Protein AF-A0A0C3NY28-F1 (afdb_monomer_lite)

Structure (mmCIF, N/CA/C/O backbone):
data_AF-A0A0C3NY28-F1
#
_entry.id   AF-A0A0C3NY28-F1
#
loop_
_atom_site.group_PDB
_atom_site.id
_atom_site.type_symbol
_atom_site.label_atom_id
_atom_site.label_alt_id
_atom_site.label_comp_id
_atom_site.label_asym_id
_atom_site.label_entity_id
_atom_site.label_seq_id
_atom_site.pdbx_PDB_ins_code
_atom_site.Cartn_x
_atom_site.Cartn_y
_atom_site.Cartn_z
_atom_site.occupancy
_atom_site.B_iso_or_equiv
_atom_site.auth_seq_id
_atom_site.auth_comp_id
_atom_site.auth_asym_id
_atom_site.auth_atom_id
_atom_site.pdbx_PDB_model_num
ATOM 1 N N . MET A 1 1 ? -30.922 -17.063 -16.043 1.00 34.22 1 MET A N 1
ATOM 2 C CA . MET A 1 1 ? -30.748 -16.293 -14.790 1.00 34.22 1 MET A CA 1
ATOM 3 C C . MET A 1 1 ? -29.318 -15.764 -14.719 1.00 34.22 1 MET A C 1
ATOM 5 O O . MET A 1 1 ? -28.417 -16.511 -14.372 1.00 34.22 1 MET A O 1
ATOM 9 N N . ARG A 1 2 ? -29.089 -14.503 -15.105 1.00 29.27 2 ARG A N 1
ATOM 10 C CA . ARG A 1 2 ? -27.808 -13.797 -14.924 1.00 29.27 2 ARG A CA 1
ATOM 11 C C . ARG A 1 2 ? -27.990 -12.831 -13.755 1.00 29.27 2 ARG A C 1
ATOM 13 O O . ARG A 1 2 ? -28.778 -11.896 -13.870 1.00 29.27 2 ARG A O 1
ATOM 20 N N . LYS A 1 3 ? -27.322 -13.082 -12.627 1.00 33.22 3 LYS A N 1
ATOM 21 C CA . LYS A 1 3 ? -27.239 -12.107 -11.532 1.00 33.22 3 LYS A CA 1
ATOM 22 C C . LYS A 1 3 ? -26.315 -10.969 -11.978 1.00 33.22 3 LYS A C 1
ATOM 24 O O . LYS A 1 3 ? -25.188 -11.224 -12.390 1.00 33.22 3 LYS A O 1
ATOM 29 N N . ARG A 1 4 ? -26.824 -9.736 -11.926 1.00 33.78 4 ARG A N 1
ATOM 30 C CA . ARG A 1 4 ? -26.035 -8.502 -12.039 1.00 33.78 4 ARG A CA 1
ATOM 31 C C . ARG A 1 4 ? -25.165 -8.358 -10.779 1.00 33.78 4 ARG A C 1
ATOM 33 O O . ARG A 1 4 ? -25.694 -8.633 -9.701 1.00 33.78 4 ARG A O 1
ATOM 40 N N . PRO A 1 5 ? -23.891 -7.940 -10.866 1.00 34.66 5 PRO A N 1
ATOM 41 C CA . PRO A 1 5 ? -23.154 -7.508 -9.688 1.00 34.66 5 PRO A CA 1
ATOM 42 C C . PRO A 1 5 ? -23.687 -6.149 -9.231 1.00 34.66 5 PRO A C 1
ATOM 44 O O . PRO A 1 5 ? -23.956 -5.275 -10.055 1.00 34.66 5 PRO A O 1
ATOM 47 N N . ALA A 1 6 ? -23.878 -6.039 -7.920 1.00 32.44 6 ALA A N 1
ATOM 48 C CA . ALA A 1 6 ? -24.327 -4.843 -7.233 1.00 32.44 6 ALA A CA 1
ATOM 49 C C . ALA A 1 6 ? -23.273 -3.730 -7.297 1.00 32.44 6 ALA A C 1
ATOM 51 O O . ALA A 1 6 ? -22.074 -3.976 -7.429 1.00 32.44 6 ALA A O 1
ATOM 52 N N . GLU A 1 7 ? -23.798 -2.517 -7.236 1.00 32.44 7 GLU A N 1
ATOM 53 C CA . GLU A 1 7 ? -23.152 -1.236 -7.455 1.00 32.44 7 GLU A CA 1
ATOM 54 C C . GLU A 1 7 ? -22.025 -0.942 -6.455 1.00 32.44 7 GLU A C 1
ATOM 56 O O . GLU A 1 7 ? -22.010 -1.401 -5.312 1.00 32.44 7 GLU A O 1
ATOM 61 N N . PHE A 1 8 ? -21.051 -0.180 -6.947 1.00 33.66 8 PHE A N 1
ATOM 62 C CA . PHE A 1 8 ? -19.890 0.324 -6.228 1.00 33.66 8 PHE A CA 1
ATOM 63 C C . PHE A 1 8 ? -20.360 1.216 -5.066 1.00 33.66 8 PHE A C 1
ATOM 65 O O 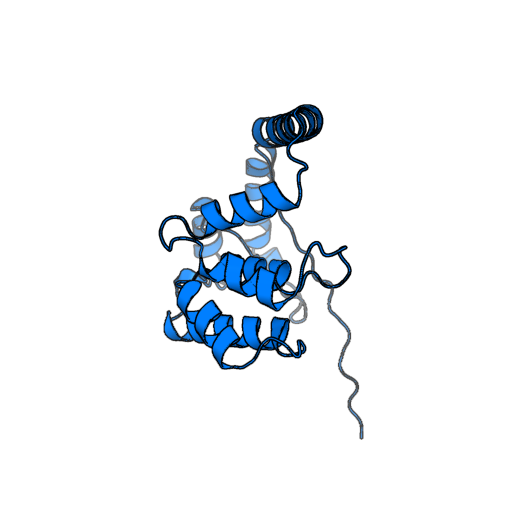. PHE A 1 8 ? -20.919 2.282 -5.293 1.00 33.66 8 PHE A O 1
ATOM 72 N N . SER A 1 9 ? -20.150 0.762 -3.829 1.00 31.72 9 SER A N 1
ATOM 73 C CA . SER A 1 9 ? -20.392 1.556 -2.621 1.00 31.72 9 SER A CA 1
ATOM 74 C C . SER A 1 9 ? -19.333 2.649 -2.496 1.00 31.72 9 SER A C 1
ATOM 76 O O . SER A 1 9 ? -18.138 2.367 -2.637 1.00 31.72 9 SER A O 1
ATOM 78 N N . ASP A 1 10 ? -19.778 3.869 -2.202 1.00 32.56 10 ASP A N 1
ATOM 79 C CA . ASP A 1 10 ? -18.943 5.053 -2.010 1.00 32.56 10 ASP A CA 1
ATOM 80 C C . ASP A 1 10 ? -17.811 4.788 -1.007 1.00 32.56 10 ASP A C 1
ATOM 82 O O . ASP A 1 10 ? -18.035 4.449 0.157 1.00 32.56 10 ASP A O 1
ATOM 86 N N . ARG A 1 11 ? -16.568 4.912 -1.483 1.00 36.97 11 ARG A N 1
ATOM 87 C CA . ARG A 1 11 ? -15.347 4.768 -0.685 1.00 36.97 11 ARG A CA 1
ATOM 88 C C . ARG A 1 11 ? -14.860 6.156 -0.297 1.00 36.97 11 ARG A C 1
ATOM 90 O O . ARG A 1 11 ? -14.274 6.854 -1.119 1.00 36.97 11 ARG A O 1
ATOM 97 N N . PHE A 1 12 ? -15.070 6.547 0.953 1.00 35.53 12 PHE A N 1
ATOM 98 C CA . PHE A 1 12 ? -14.485 7.773 1.488 1.00 35.53 12 PHE A CA 1
ATOM 99 C C . PHE A 1 12 ? -13.108 7.459 2.079 1.00 35.53 12 PHE A C 1
ATOM 101 O O . PHE A 1 12 ? -12.999 6.842 3.135 1.00 35.53 12 PHE A O 1
ATOM 108 N N . LEU A 1 13 ? -12.050 7.860 1.371 1.00 35.62 13 LEU A N 1
ATOM 109 C CA . LEU A 1 13 ? -10.673 7.822 1.861 1.00 35.62 13 LEU A CA 1
ATOM 110 C C . LEU A 1 13 ? -10.391 9.145 2.591 1.00 35.62 13 LEU A C 1
ATOM 112 O O . LEU A 1 13 ? -10.327 10.194 1.955 1.00 35.62 13 LEU A O 1
ATOM 116 N N . PHE A 1 14 ? -10.234 9.112 3.913 1.00 39.28 14 PHE A N 1
ATOM 117 C CA . PHE A 1 14 ? -9.827 10.283 4.697 1.00 39.28 14 PHE A CA 1
ATOM 118 C C . PHE A 1 14 ? -8.348 10.167 5.082 1.00 39.28 14 PHE A C 1
ATOM 120 O O . PHE A 1 14 ? -7.968 9.266 5.824 1.00 39.28 14 PHE A O 1
ATOM 127 N N . GLN A 1 15 ? -7.515 11.099 4.608 1.00 37.34 15 GLN A N 1
ATOM 128 C CA . GLN A 1 15 ? -6.123 11.265 5.046 1.00 37.34 15 GLN A CA 1
ATOM 129 C C . GLN A 1 15 ? -5.911 12.684 5.604 1.00 37.34 15 GLN A C 1
ATOM 131 O O . GLN A 1 15 ? -5.690 13.614 4.829 1.00 37.34 15 GLN A O 1
ATOM 136 N N . PRO A 1 16 ? -5.975 12.899 6.931 1.00 38.38 16 PRO A N 1
ATOM 137 C CA . PRO A 1 16 ? -5.672 14.205 7.508 1.00 38.38 16 PRO A CA 1
ATOM 138 C C . PRO A 1 16 ? -4.151 14.394 7.685 1.00 38.38 16 PRO A C 1
ATOM 140 O O . PRO A 1 16 ? -3.528 13.722 8.510 1.00 38.38 16 PRO A O 1
ATOM 143 N N . GLN A 1 17 ? -3.567 15.334 6.932 1.00 37.16 17 GLN A N 1
ATOM 144 C CA . GLN A 1 17 ? -2.186 15.829 7.070 1.00 37.16 17 GLN A CA 1
ATOM 145 C C . GLN A 1 17 ? -2.216 17.216 7.760 1.00 37.16 17 GLN A C 1
ATOM 147 O O . GLN A 1 17 ? -2.883 18.118 7.258 1.00 37.16 17 GLN A O 1
ATOM 152 N N . GLY A 1 18 ? -1.536 17.391 8.906 1.00 38.50 18 GLY A N 1
ATOM 153 C CA . GLY A 1 18 ? -1.301 18.700 9.561 1.00 38.50 18 GLY A CA 1
ATOM 154 C C . GLY A 1 18 ? -1.565 18.771 11.082 1.00 38.50 18 GLY A C 1
ATOM 155 O O . GLY A 1 18 ? -2.319 17.972 11.634 1.00 38.50 18 GLY A O 1
ATOM 156 N N . VAL A 1 19 ? -0.968 19.759 11.771 1.00 42.16 19 VAL A N 1
ATOM 157 C CA . VAL A 1 19 ? -1.018 19.965 13.247 1.00 42.16 19 VAL A CA 1
ATOM 158 C C . VAL A 1 19 ? -2.414 20.367 13.769 1.00 42.16 19 VAL A C 1
ATOM 160 O O . VAL A 1 19 ? -2.842 19.884 14.823 1.00 42.16 19 VAL A O 1
ATOM 163 N N . TYR A 1 20 ? -3.195 21.133 12.992 1.00 43.97 20 TYR A N 1
ATOM 164 C CA . TYR A 1 20 ? -4.650 21.310 13.205 1.00 43.97 20 TYR A CA 1
ATOM 165 C C . TYR A 1 20 ? -5.434 19.997 13.062 1.00 43.97 20 TYR A C 1
ATOM 167 O O . TYR A 1 20 ? -6.509 19.826 13.640 1.00 43.97 20 TYR A O 1
ATOM 175 N N . GLY A 1 21 ? -4.840 19.035 12.360 1.00 53.94 21 GLY A N 1
ATOM 176 C CA . GLY A 1 21 ? -5.342 17.685 12.219 1.00 53.94 21 GLY A CA 1
ATOM 177 C C . GLY A 1 21 ? -5.325 16.893 13.520 1.00 53.94 21 GLY A C 1
ATOM 178 O O . GLY A 1 21 ? -6.023 15.899 13.570 1.00 53.94 21 GLY A O 1
ATOM 179 N N . SER A 1 22 ? -4.628 17.298 14.590 1.00 64.19 22 SER A N 1
ATOM 180 C CA . SER A 1 22 ? -4.648 16.551 15.864 1.00 64.19 22 SER A CA 1
ATOM 181 C C . SER A 1 22 ? -5.984 16.672 16.615 1.00 64.19 22 SER A C 1
ATOM 183 O O . SER A 1 22 ? -6.532 15.665 17.058 1.00 64.19 22 SER A O 1
ATOM 185 N N . LEU A 1 23 ? -6.558 17.878 16.713 1.00 70.62 23 LEU A N 1
ATOM 186 C CA . LEU A 1 23 ? -7.874 18.103 17.330 1.00 70.62 23 LEU A CA 1
ATOM 187 C C . LEU A 1 23 ? -9.005 17.557 16.453 1.00 70.62 23 LEU A C 1
ATOM 189 O O . LEU A 1 23 ? -9.922 16.905 16.950 1.00 70.62 23 LEU A O 1
ATOM 193 N N . GLN A 1 24 ? -8.917 17.780 15.140 1.00 81.69 24 GLN A N 1
ATOM 194 C CA . GLN A 1 24 ? -9.879 17.243 14.176 1.00 81.69 24 GLN A CA 1
ATOM 195 C C . GLN A 1 24 ? -9.817 15.714 14.108 1.00 81.69 24 GLN A C 1
ATOM 197 O O . GLN A 1 24 ? -10.863 15.074 14.070 1.00 81.69 24 GLN A O 1
ATOM 202 N N . ARG A 1 25 ? -8.618 15.117 14.181 1.00 85.00 25 ARG A N 1
ATOM 203 C CA . ARG A 1 25 ? -8.435 13.663 14.295 1.00 85.00 25 ARG A CA 1
ATOM 204 C C . ARG A 1 25 ? -9.072 13.140 15.566 1.00 85.00 25 ARG A C 1
ATOM 206 O O . ARG A 1 25 ? -9.866 12.222 15.467 1.00 85.00 25 ARG A O 1
ATOM 213 N N . LYS A 1 26 ? -8.793 13.730 16.732 1.00 86.44 26 LYS A N 1
ATOM 214 C CA . LYS A 1 26 ? -9.421 13.298 17.992 1.00 86.44 26 LYS A CA 1
ATOM 215 C C . LYS A 1 26 ? -10.948 13.329 17.918 1.00 86.44 26 LYS A C 1
ATOM 217 O O . LYS A 1 26 ? -11.590 12.374 18.331 1.00 86.44 26 LYS A O 1
ATOM 222 N N . CYS A 1 27 ? -11.518 14.390 17.345 1.00 89.75 27 CYS A N 1
ATOM 223 C CA . CYS A 1 27 ? -12.962 14.495 17.133 1.00 89.75 27 CYS A CA 1
ATOM 224 C C . CYS A 1 27 ? -13.490 13.412 16.174 1.00 89.75 27 CYS A C 1
ATOM 226 O O . CYS A 1 27 ? -14.507 12.782 16.438 1.00 89.75 27 CYS A O 1
ATOM 228 N N . LEU A 1 28 ? -12.787 13.151 15.070 1.00 90.38 28 LEU A N 1
ATOM 229 C CA . LEU A 1 28 ? -13.164 12.091 14.138 1.00 90.38 28 LEU A CA 1
ATOM 230 C C . LEU A 1 28 ? -13.095 10.706 14.796 1.00 90.38 28 LEU A C 1
ATOM 232 O O . LEU A 1 28 ? -14.034 9.926 14.666 1.00 90.38 28 LEU A O 1
ATOM 236 N N . LEU A 1 29 ? -12.006 10.407 15.507 1.00 91.88 29 LEU A N 1
ATOM 237 C CA . LEU A 1 29 ? -11.820 9.138 16.208 1.00 91.88 29 LEU A CA 1
ATOM 238 C C . LEU A 1 29 ? -12.919 8.924 17.247 1.00 91.88 29 LEU A C 1
ATOM 240 O O . LEU A 1 29 ? -13.508 7.849 17.271 1.00 91.88 29 LEU A O 1
ATOM 244 N N . SER A 1 30 ? -13.263 9.951 18.031 1.00 91.75 30 SER A N 1
ATOM 245 C CA . SER A 1 30 ? -14.321 9.837 19.038 1.00 91.75 30 SER A CA 1
ATOM 246 C C . SER A 1 30 ? -15.696 9.590 18.415 1.00 91.75 30 SER A C 1
ATOM 248 O O . SER A 1 30 ? -16.457 8.770 18.923 1.00 91.75 30 SER A O 1
ATOM 250 N N . VAL A 1 31 ? -16.008 10.224 17.278 1.00 93.38 31 VAL A N 1
ATOM 251 C CA . VAL A 1 31 ? -17.247 9.955 16.529 1.00 93.38 31 VAL A CA 1
ATOM 252 C C . VAL A 1 31 ? -17.255 8.526 15.987 1.00 93.38 31 VAL A C 1
ATOM 254 O O . VAL A 1 31 ? -18.261 7.834 16.116 1.00 93.38 31 VAL A O 1
ATOM 257 N N . LEU A 1 32 ? -16.148 8.047 15.422 1.00 93.56 32 LEU A N 1
ATOM 258 C CA . LEU A 1 32 ? -16.054 6.684 14.887 1.00 93.56 32 LEU A CA 1
ATOM 259 C C . LEU A 1 32 ? -16.086 5.608 15.987 1.00 93.56 32 LEU A C 1
ATOM 261 O O . LEU A 1 32 ? -16.625 4.524 15.769 1.00 93.56 32 LEU A O 1
ATOM 265 N N . ALA A 1 33 ? -15.561 5.915 17.173 1.00 93.31 33 ALA A N 1
ATOM 266 C CA . ALA A 1 33 ? -15.596 5.054 18.354 1.00 93.31 33 ALA A CA 1
ATOM 267 C C . ALA A 1 33 ? -16.937 5.114 19.113 1.00 93.31 33 ALA A C 1
ATOM 269 O O . ALA A 1 33 ? -17.153 4.351 20.053 1.00 93.31 33 ALA A O 1
ATOM 270 N N . SER A 1 34 ? -17.849 6.009 18.727 1.00 93.88 34 SER A N 1
ATOM 271 C CA . SER A 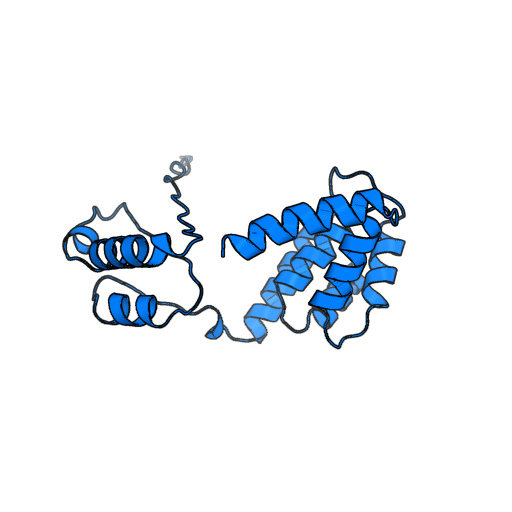1 34 ? -19.118 6.215 19.426 1.00 93.88 34 SER A CA 1
ATOM 272 C C . SER A 1 34 ? -20.180 5.161 19.090 1.00 93.88 34 SER A C 1
ATOM 274 O O . SER A 1 34 ? -20.130 4.494 18.054 1.00 93.88 34 SER A O 1
ATOM 276 N N . ALA A 1 35 ? -21.210 5.069 19.938 1.00 90.88 35 ALA A N 1
ATOM 277 C CA . ALA A 1 35 ? -22.379 4.223 19.692 1.00 90.88 35 ALA A CA 1
ATOM 278 C C . ALA A 1 35 ? -23.124 4.607 18.401 1.00 90.88 35 ALA A C 1
ATOM 280 O O . ALA A 1 35 ? -23.647 3.737 17.715 1.00 90.88 35 ALA A O 1
ATOM 281 N N . GLN A 1 36 ? -23.104 5.887 18.012 1.00 90.38 36 GLN A N 1
ATOM 282 C CA . GLN A 1 36 ? -23.721 6.339 16.765 1.00 90.38 36 GLN A CA 1
ATOM 283 C C . GLN A 1 36 ? -23.083 5.678 15.534 1.00 90.38 36 GLN A C 1
ATOM 285 O O . GLN A 1 36 ? -23.780 5.400 14.561 1.00 90.38 36 GLN A O 1
ATOM 290 N N . ALA A 1 37 ? -21.774 5.410 15.573 1.00 91.44 37 ALA A N 1
ATOM 291 C CA . ALA A 1 37 ? -21.094 4.675 14.511 1.00 91.44 37 ALA A CA 1
ATOM 292 C C . ALA A 1 37 ? -21.390 3.166 14.569 1.00 91.44 37 ALA A C 1
ATOM 294 O O . ALA A 1 37 ? -21.453 2.517 13.526 1.00 91.44 37 ALA A O 1
ATOM 295 N N . ALA A 1 38 ? -21.614 2.612 15.765 1.00 90.06 38 ALA A N 1
ATOM 296 C CA . ALA A 1 38 ? -22.027 1.218 15.944 1.00 90.06 38 ALA A CA 1
ATOM 297 C C . ALA A 1 38 ? -23.443 0.945 15.401 1.00 90.06 38 ALA A C 1
ATOM 299 O O . ALA A 1 38 ? -23.710 -0.142 14.891 1.00 90.06 38 ALA A O 1
ATOM 300 N N . ASP A 1 39 ? -24.323 1.946 15.467 1.00 93.62 39 ASP A N 1
ATOM 301 C CA . ASP A 1 39 ? -25.722 1.873 15.029 1.00 93.62 39 ASP A CA 1
ATOM 302 C C . ASP A 1 39 ? -25.914 2.145 13.526 1.00 93.62 39 ASP A C 1
ATOM 304 O O . ASP A 1 39 ? -27.045 2.276 13.042 1.00 93.62 39 ASP A O 1
ATOM 308 N N . LEU A 1 40 ? -24.823 2.226 12.756 1.00 92.62 40 LEU A N 1
ATOM 309 C CA . LEU A 1 40 ? -24.910 2.384 11.311 1.00 92.62 40 LEU A CA 1
ATOM 310 C C . LEU A 1 40 ? -25.676 1.211 10.668 1.00 92.62 40 LEU A C 1
ATOM 312 O O . LEU A 1 40 ? -25.580 0.061 11.113 1.00 92.62 40 LEU A O 1
ATOM 316 N N . PRO A 1 41 ? -26.435 1.470 9.585 1.00 93.81 41 PRO A N 1
ATOM 317 C CA . PRO A 1 41 ? -27.118 0.417 8.848 1.00 93.81 41 PRO A CA 1
ATOM 318 C C . PRO A 1 41 ? -26.152 -0.696 8.434 1.00 93.81 41 PRO A C 1
ATOM 320 O O . PRO A 1 41 ? -25.027 -0.429 8.027 1.00 93.81 41 PRO A O 1
ATOM 323 N N . ARG A 1 42 ? -26.607 -1.955 8.449 1.00 88.88 42 ARG A N 1
ATOM 324 C CA . ARG A 1 42 ? -25.759 -3.132 8.155 1.00 88.88 42 ARG A CA 1
ATOM 325 C C . ARG A 1 42 ? -25.102 -3.129 6.771 1.00 88.88 42 ARG A C 1
ATOM 327 O O . ARG A 1 42 ? -24.211 -3.929 6.527 1.00 88.88 42 ARG A O 1
ATOM 334 N N . ASN A 1 43 ? -25.583 -2.301 5.852 1.00 94.38 43 ASN A N 1
ATOM 335 C CA . ASN A 1 43 ? -25.017 -2.120 4.519 1.00 94.38 43 ASN A CA 1
ATOM 336 C C . ASN A 1 43 ? -23.940 -1.022 4.459 1.00 94.38 43 ASN A C 1
ATOM 338 O O . ASN A 1 43 ? -23.415 -0.765 3.379 1.00 94.38 43 ASN A O 1
ATOM 342 N N . VAL A 1 44 ? -23.629 -0.367 5.579 1.00 91.69 44 VAL A N 1
ATOM 343 C CA . VAL A 1 44 ? -22.612 0.678 5.688 1.00 91.69 44 VAL A CA 1
ATOM 344 C C . VAL A 1 44 ? -21.463 0.148 6.536 1.00 91.69 44 VAL A C 1
ATOM 346 O O . VAL A 1 44 ? -21.633 -0.188 7.704 1.00 91.69 44 VAL A O 1
ATOM 349 N N . HIS A 1 45 ? -20.276 0.098 5.940 1.00 89.69 45 HIS A N 1
ATOM 350 C CA . HIS A 1 45 ? -19.045 -0.274 6.625 1.00 89.69 45 HIS A CA 1
ATOM 351 C C . HIS A 1 45 ? -18.015 0.831 6.441 1.00 89.69 45 HIS A C 1
ATOM 353 O O . HIS A 1 45 ? -17.789 1.295 5.323 1.00 89.69 45 HIS A O 1
ATOM 359 N N . ILE A 1 46 ? -17.375 1.228 7.537 1.00 90.00 46 ILE A N 1
ATOM 360 C CA . ILE A 1 46 ? -16.296 2.211 7.519 1.00 90.00 46 ILE A CA 1
ATOM 361 C C . ILE A 1 46 ? -14.975 1.455 7.627 1.00 90.00 46 ILE A C 1
ATOM 363 O O . ILE A 1 46 ? -14.760 0.705 8.576 1.00 90.00 46 ILE A O 1
ATOM 367 N N . LEU A 1 47 ? -14.094 1.658 6.647 1.00 91.94 47 LEU A N 1
ATOM 368 C CA . LEU A 1 47 ? -12.716 1.182 6.688 1.00 91.94 47 LEU A CA 1
ATOM 369 C C . LEU A 1 47 ? -11.799 2.377 6.930 1.00 91.94 47 LEU A C 1
ATOM 371 O O . LEU A 1 47 ? -11.746 3.295 6.113 1.00 91.94 47 LEU A O 1
ATOM 375 N N . VAL A 1 48 ? -11.065 2.341 8.038 1.00 88.81 48 VAL A N 1
ATOM 376 C CA . VAL A 1 48 ? -10.047 3.340 8.364 1.00 88.81 48 VAL A CA 1
ATOM 377 C C . VAL A 1 48 ? -8.677 2.714 8.152 1.00 88.81 48 VAL A C 1
ATOM 379 O O . VAL A 1 48 ? -8.395 1.645 8.683 1.00 88.81 48 VAL A O 1
ATOM 382 N N . THR A 1 49 ? -7.825 3.383 7.381 1.00 89.62 49 THR A N 1
ATOM 383 C CA . THR A 1 49 ? -6.426 2.990 7.183 1.00 89.62 49 THR A CA 1
ATOM 384 C C . THR A 1 49 ? -5.523 4.085 7.732 1.00 89.62 49 THR A C 1
ATOM 386 O O . THR A 1 49 ? -5.615 5.235 7.294 1.00 89.62 49 THR A O 1
ATOM 389 N N . SER A 1 50 ? -4.641 3.747 8.666 1.00 85.50 50 SER A N 1
ATOM 390 C CA . SER A 1 50 ? -3.687 4.681 9.264 1.00 85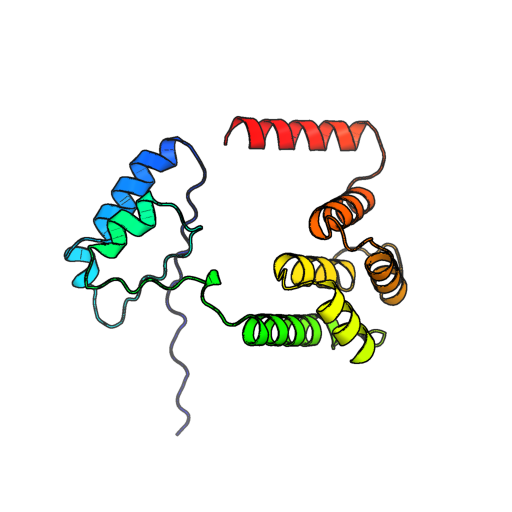.50 50 SER A CA 1
ATOM 391 C C . SER A 1 50 ? -2.375 3.979 9.600 1.00 85.50 50 SER A C 1
ATOM 393 O O . SER A 1 50 ? -2.312 2.755 9.646 1.00 85.50 50 SER A O 1
ATOM 395 N N . ARG A 1 51 ? -1.332 4.766 9.883 1.00 83.75 51 ARG A N 1
ATOM 396 C CA . ARG A 1 51 ? -0.161 4.259 10.613 1.00 83.75 51 ARG A CA 1
ATOM 397 C C . ARG A 1 51 ? -0.557 3.897 12.057 1.00 83.75 51 ARG A C 1
ATOM 399 O O . ARG A 1 51 ? -1.545 4.466 12.540 1.00 83.75 51 ARG A O 1
ATOM 406 N N . PRO A 1 52 ? 0.196 3.013 12.737 1.00 80.81 52 PRO A N 1
ATOM 407 C CA . PRO A 1 52 ? -0.046 2.657 14.134 1.00 80.81 52 PRO A CA 1
ATOM 408 C C . PRO A 1 52 ? 0.339 3.833 15.038 1.00 80.81 52 PRO A C 1
ATOM 410 O O . PRO A 1 52 ? 1.472 3.961 15.501 1.00 80.81 52 PRO A O 1
ATOM 413 N N . PHE A 1 53 ? -0.589 4.773 15.210 1.00 85.75 53 PHE A N 1
ATOM 414 C CA . PHE A 1 53 ? -0.424 5.863 16.160 1.00 85.75 53 PHE A CA 1
ATOM 415 C C . PHE A 1 53 ? -1.099 5.502 17.488 1.00 85.75 53 PHE A C 1
ATOM 417 O O . PHE A 1 53 ? -2.256 5.072 17.469 1.00 85.75 53 PHE A O 1
ATOM 424 N N . PRO A 1 54 ? -0.434 5.734 18.637 1.00 85.75 54 PRO A N 1
ATOM 425 C CA . PRO A 1 54 ? -0.972 5.349 19.940 1.00 85.75 54 PRO A CA 1
ATOM 426 C C . PRO A 1 54 ? -2.343 5.953 20.267 1.00 85.75 54 PRO A C 1
ATOM 428 O O . PRO A 1 54 ? -3.133 5.327 20.963 1.00 85.75 54 PRO A O 1
ATOM 431 N N . ASP A 1 55 ? -2.647 7.160 19.776 1.00 86.62 55 ASP A N 1
ATOM 432 C CA . ASP A 1 55 ? -3.950 7.803 19.984 1.00 86.62 55 ASP A CA 1
ATOM 433 C C . ASP A 1 55 ? -5.080 7.074 19.244 1.00 86.62 55 ASP A C 1
ATOM 435 O O . ASP A 1 55 ? -6.169 6.928 19.788 1.00 86.62 55 ASP A O 1
ATOM 439 N N . ILE A 1 56 ? -4.818 6.567 18.037 1.00 89.00 56 ILE A N 1
ATOM 440 C CA . ILE A 1 56 ? -5.792 5.796 17.250 1.00 89.00 56 ILE A CA 1
ATOM 441 C C . ILE A 1 56 ? -6.062 4.446 17.913 1.00 89.00 56 ILE A C 1
ATOM 443 O O . ILE A 1 56 ? -7.218 4.058 18.082 1.00 89.00 56 ILE A O 1
ATOM 447 N N . GLU A 1 57 ? -5.001 3.739 18.301 1.00 88.94 57 GLU A N 1
ATOM 448 C CA . GLU A 1 57 ? -5.124 2.434 18.950 1.00 88.94 57 GLU A CA 1
ATOM 449 C C . GLU A 1 57 ? -5.855 2.543 20.285 1.00 88.94 57 GLU A C 1
ATOM 451 O O . GLU A 1 57 ? -6.747 1.746 20.568 1.00 88.94 57 GLU A O 1
ATOM 456 N N . HIS A 1 58 ? -5.525 3.560 21.082 1.00 89.25 58 HIS A N 1
ATOM 457 C CA . HIS A 1 58 ? -6.159 3.776 22.373 1.00 89.25 58 HIS A CA 1
ATOM 458 C C . HIS A 1 58 ? -7.668 4.004 22.237 1.00 89.25 58 HIS A C 1
ATOM 460 O O . HIS A 1 58 ? -8.444 3.287 22.868 1.00 89.25 58 HIS A O 1
ATOM 466 N N . GLU A 1 59 ? -8.087 4.938 21.378 1.00 90.12 59 GLU A N 1
ATOM 467 C CA . GLU A 1 59 ? -9.506 5.274 21.188 1.00 90.12 59 GLU A CA 1
ATOM 468 C C . GLU A 1 59 ? -10.314 4.088 20.633 1.00 90.12 59 GLU A C 1
ATOM 470 O O . GLU A 1 59 ? -11.428 3.823 21.086 1.00 90.12 59 GLU A O 1
ATOM 475 N N . PHE A 1 60 ? -9.761 3.329 19.682 1.00 92.06 60 PHE A N 1
ATOM 476 C CA . PHE A 1 60 ? -10.477 2.212 19.058 1.00 92.06 60 PHE A CA 1
ATOM 477 C C . PHE A 1 60 ? -10.429 0.906 19.847 1.00 92.06 60 PHE A C 1
ATOM 479 O O . PHE A 1 60 ? -11.372 0.123 19.746 1.00 92.06 60 PHE A O 1
ATOM 486 N N . SER A 1 61 ? -9.413 0.682 20.682 1.00 88.88 61 SER A N 1
ATOM 487 C CA . SER A 1 61 ? -9.339 -0.517 21.532 1.00 88.88 61 SER A CA 1
ATOM 488 C C . SER A 1 61 ? -10.504 -0.629 22.524 1.00 88.88 61 SER A C 1
ATOM 490 O O . SER A 1 61 ? -10.875 -1.733 22.923 1.00 88.88 61 SER A O 1
ATOM 492 N N . ALA A 1 62 ? -11.108 0.503 22.898 1.00 85.69 62 ALA A N 1
ATOM 493 C CA . ALA A 1 62 ? -12.259 0.565 23.793 1.00 85.69 62 ALA A CA 1
ATOM 494 C C . ALA A 1 62 ? -13.611 0.365 23.076 1.00 85.69 62 ALA A C 1
ATOM 496 O O . ALA A 1 62 ? -14.628 0.131 23.735 1.00 85.69 62 ALA A O 1
ATOM 497 N N . ALA A 1 63 ? -13.648 0.457 21.743 1.00 92.25 63 ALA A N 1
ATOM 498 C CA . ALA A 1 63 ? -14.875 0.422 20.954 1.00 92.25 63 ALA A CA 1
ATOM 499 C C . ALA A 1 63 ? -15.200 -1.005 20.478 1.00 92.25 63 ALA A C 1
ATOM 501 O O . ALA A 1 63 ? -14.549 -1.555 19.594 1.00 92.25 63 ALA A O 1
ATOM 502 N N . TRP A 1 64 ? -16.257 -1.604 21.030 1.00 91.31 64 TRP A N 1
ATOM 503 C CA . TRP A 1 64 ? -16.627 -3.006 20.777 1.00 91.31 64 TRP A CA 1
ATOM 504 C C . TRP A 1 64 ? -17.029 -3.314 19.323 1.00 91.31 64 TRP A C 1
ATOM 506 O O . TRP A 1 64 ? -16.940 -4.464 18.893 1.00 91.31 64 TRP A O 1
ATOM 516 N N . HIS A 1 65 ? -17.493 -2.316 18.565 1.00 92.56 65 HIS A N 1
ATOM 517 C CA . HIS A 1 65 ? -17.878 -2.459 17.155 1.00 92.56 65 HIS A CA 1
ATOM 518 C C . HIS A 1 65 ? -16.699 -2.294 16.190 1.00 92.56 65 HIS A C 1
ATOM 520 O O . HIS A 1 65 ? -16.866 -2.491 14.985 1.00 92.56 65 HIS A O 1
ATOM 526 N N . VAL A 1 66 ? -15.515 -1.938 16.693 1.00 93.25 66 VAL A N 1
ATOM 527 C CA . VAL A 1 66 ? -14.320 -1.732 15.878 1.00 93.25 66 VAL A CA 1
ATOM 528 C C . VAL A 1 66 ? -13.474 -2.999 15.875 1.00 93.25 66 VAL A C 1
ATOM 530 O O . VAL A 1 66 ? -13.091 -3.531 16.913 1.00 93.25 66 VAL A O 1
ATOM 533 N N . LYS A 1 67 ? -13.144 -3.478 14.674 1.00 91.94 67 LYS A N 1
ATOM 534 C CA . LYS A 1 67 ? -12.159 -4.542 14.485 1.00 91.94 67 LYS A CA 1
ATOM 535 C C . LYS A 1 67 ? -10.846 -3.930 14.020 1.00 91.94 67 LYS A C 1
ATOM 537 O O . LYS A 1 67 ? -10.755 -3.459 12.889 1.00 91.94 67 LYS A O 1
ATOM 542 N N . MET A 1 68 ? -9.838 -3.979 14.880 1.00 89.69 68 MET A N 1
ATOM 543 C CA . MET A 1 68 ? -8.477 -3.578 14.536 1.00 89.69 68 MET A CA 1
ATOM 544 C C . MET A 1 68 ? -7.735 -4.738 13.867 1.00 89.69 68 MET A C 1
ATOM 546 O O . MET A 1 68 ? -7.909 -5.899 14.240 1.00 89.69 68 MET A O 1
ATOM 550 N N . ALA A 1 69 ? -6.926 -4.417 12.864 1.00 89.19 69 ALA A N 1
ATOM 551 C CA . ALA A 1 69 ? -6.005 -5.344 12.221 1.00 89.19 69 ALA A CA 1
ATOM 552 C C . ALA A 1 69 ? -4.735 -4.572 11.860 1.00 89.19 69 ALA A C 1
ATOM 554 O O . ALA A 1 69 ? -4.837 -3.519 11.225 1.00 89.19 69 ALA A O 1
ATOM 555 N N . SER A 1 70 ? -3.571 -5.080 12.265 1.00 86.38 70 SER A N 1
ATOM 556 C CA . SER A 1 70 ? -2.290 -4.554 11.802 1.00 86.38 70 SER A CA 1
ATOM 557 C C . SER A 1 70 ? -1.857 -5.287 10.538 1.00 86.38 70 SER A C 1
ATOM 559 O O . SER A 1 70 ? -2.068 -6.494 10.409 1.00 86.38 70 SER A O 1
ATOM 561 N N . LEU A 1 71 ? -1.241 -4.557 9.609 1.00 81.31 71 LEU A N 1
ATOM 562 C CA . LEU A 1 71 ? -0.525 -5.188 8.502 1.00 81.31 71 LEU A CA 1
ATOM 563 C C . LEU A 1 71 ? 0.799 -5.794 8.977 1.00 81.31 71 LEU A C 1
ATOM 565 O O . LEU A 1 71 ? 1.258 -6.738 8.366 1.00 81.31 71 LEU A O 1
ATOM 569 N N . ASP A 1 72 ? 1.355 -5.350 10.106 1.00 80.06 72 ASP A N 1
ATOM 570 C CA . ASP A 1 72 ? 2.575 -5.952 10.666 1.00 80.06 72 ASP A CA 1
ATOM 571 C C . ASP A 1 72 ? 2.320 -7.349 11.271 1.00 80.06 72 ASP A C 1
ATOM 573 O O . ASP A 1 72 ? 3.256 -8.102 11.533 1.00 80.06 72 ASP A O 1
ATOM 577 N N . ASP A 1 73 ? 1.049 -7.713 11.487 1.00 82.75 73 ASP A N 1
ATOM 578 C CA . ASP A 1 73 ? 0.654 -9.043 11.962 1.00 82.75 73 ASP A CA 1
ATOM 579 C C . ASP A 1 73 ? 0.564 -10.068 10.815 1.00 82.75 73 ASP A C 1
ATOM 581 O O . ASP A 1 73 ? 0.260 -11.245 11.056 1.00 82.75 73 ASP A O 1
ATOM 585 N N . THR A 1 74 ? 0.779 -9.660 9.554 1.00 78.69 74 THR A N 1
ATOM 586 C CA . THR A 1 74 ? 0.754 -10.610 8.441 1.00 78.69 74 THR A CA 1
ATOM 587 C C . THR A 1 74 ? 2.002 -11.491 8.428 1.00 78.69 74 THR A C 1
ATOM 589 O O . THR A 1 74 ? 3.115 -11.022 8.647 1.00 78.69 74 THR A O 1
ATOM 592 N N . PRO A 1 75 ? 1.869 -12.807 8.176 1.00 81.31 75 PRO A N 1
ATOM 593 C CA . PRO A 1 75 ? 3.039 -13.665 8.058 1.00 81.31 75 PRO A CA 1
ATOM 594 C C . PRO A 1 75 ? 3.927 -13.206 6.896 1.00 81.31 75 PRO A C 1
ATOM 596 O O . PRO A 1 75 ? 3.428 -13.061 5.781 1.00 81.31 75 PRO A O 1
ATOM 599 N N . ALA A 1 76 ? 5.241 -13.111 7.114 1.00 75.38 76 ALA A N 1
ATOM 600 C CA . ALA A 1 76 ? 6.209 -12.715 6.081 1.00 75.38 76 ALA A CA 1
ATOM 601 C C . ALA A 1 76 ? 6.090 -13.540 4.780 1.00 75.38 76 ALA A C 1
ATOM 603 O O . ALA A 1 76 ? 6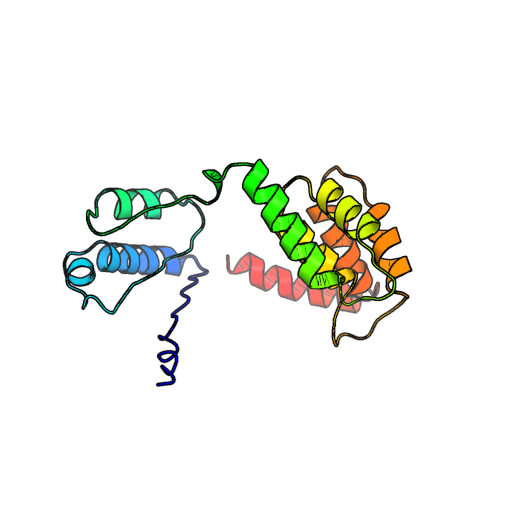.205 -13.017 3.678 1.00 75.38 76 ALA A O 1
ATOM 604 N N . VAL A 1 77 ? 5.763 -14.834 4.888 1.00 74.06 77 VAL A N 1
ATOM 605 C CA . VAL A 1 77 ? 5.529 -15.713 3.723 1.00 74.06 77 VAL A CA 1
ATOM 606 C C . VAL A 1 77 ? 4.319 -15.261 2.888 1.00 74.06 77 VAL A C 1
ATOM 608 O O . VAL A 1 77 ? 4.295 -15.442 1.672 1.00 74.06 77 VAL A O 1
ATOM 611 N N . SER A 1 78 ? 3.297 -14.684 3.526 1.00 77.50 78 SER A N 1
ATOM 612 C CA . SER A 1 78 ? 2.149 -14.095 2.829 1.00 77.50 78 SER A CA 1
ATOM 613 C C . SER A 1 78 ? 2.557 -12.818 2.102 1.00 77.50 78 SER A C 1
ATOM 615 O O . SER A 1 78 ? 2.212 -12.651 0.937 1.00 77.50 78 SER A O 1
ATOM 617 N N . GLU A 1 79 ? 3.341 -11.963 2.757 1.00 80.50 79 GLU A N 1
ATOM 618 C CA . GLU A 1 79 ? 3.823 -10.700 2.190 1.00 80.50 79 GLU A CA 1
ATOM 619 C C . GLU A 1 79 ? 4.716 -10.926 0.966 1.00 80.50 79 GLU A C 1
ATOM 621 O O . GLU A 1 79 ? 4.511 -10.307 -0.077 1.00 80.50 79 GLU A O 1
ATOM 626 N N . GLU A 1 80 ? 5.660 -11.866 1.041 1.00 84.31 80 GLU A N 1
ATOM 627 C CA . GLU A 1 80 ? 6.522 -12.229 -0.089 1.00 84.31 80 GLU A CA 1
ATOM 628 C C . GLU A 1 80 ? 5.716 -12.753 -1.287 1.00 84.31 80 GLU A C 1
ATOM 630 O O . GLU A 1 80 ? 5.985 -12.382 -2.436 1.00 84.31 80 GLU A O 1
ATOM 635 N N . ASN A 1 81 ? 4.696 -13.581 -1.032 1.00 87.62 81 ASN A N 1
ATOM 636 C CA . ASN A 1 81 ? 3.801 -14.083 -2.073 1.00 87.62 81 ASN A CA 1
ATOM 637 C C . ASN A 1 81 ? 2.975 -12.957 -2.705 1.00 87.62 81 ASN A C 1
ATOM 639 O O . ASN A 1 81 ? 2.854 -12.902 -3.932 1.00 87.62 81 ASN A O 1
ATOM 643 N N . ASP A 1 82 ? 2.438 -12.045 -1.895 1.00 89.06 82 ASP A N 1
ATOM 644 C CA . ASP A 1 82 ? 1.663 -10.902 -2.377 1.00 89.06 82 ASP A CA 1
ATOM 645 C C . ASP A 1 82 ? 2.531 -9.952 -3.210 1.00 89.06 82 ASP A C 1
ATOM 647 O O . ASP A 1 82 ? 2.112 -9.508 -4.285 1.00 89.06 82 ASP A O 1
ATOM 651 N N . ILE A 1 83 ? 3.776 -9.710 -2.790 1.00 89.31 83 ILE A N 1
ATOM 652 C CA . ILE A 1 83 ? 4.753 -8.926 -3.554 1.00 89.31 83 ILE A CA 1
ATOM 653 C C . ILE A 1 83 ? 5.084 -9.614 -4.882 1.00 89.31 83 ILE A C 1
ATOM 655 O O . ILE A 1 83 ? 5.066 -8.969 -5.935 1.00 89.31 83 ILE A O 1
ATOM 659 N N . HIS A 1 84 ? 5.340 -10.923 -4.874 1.00 91.12 84 HIS A N 1
ATOM 660 C CA . HIS A 1 84 ? 5.607 -11.673 -6.099 1.00 91.12 84 HIS A CA 1
ATOM 661 C C . HIS A 1 84 ? 4.432 -11.587 -7.084 1.00 91.12 84 HIS A C 1
ATOM 663 O O . HIS A 1 84 ? 4.622 -11.268 -8.262 1.00 91.12 84 HIS A O 1
ATOM 669 N N . LEU A 1 85 ? 3.205 -11.815 -6.601 1.00 91.69 85 LEU A N 1
ATOM 670 C CA . LEU A 1 85 ? 1.984 -11.716 -7.402 1.00 91.69 85 LEU A CA 1
ATOM 671 C C . LEU A 1 85 ? 1.767 -10.302 -7.948 1.00 91.69 85 LEU A C 1
ATOM 673 O O . LEU A 1 85 ? 1.355 -10.147 -9.103 1.00 91.69 85 LEU A O 1
ATOM 677 N N . TYR A 1 86 ? 2.056 -9.274 -7.148 1.00 92.25 86 TYR A N 1
ATOM 678 C CA . TYR A 1 86 ? 1.996 -7.881 -7.574 1.00 92.25 86 TYR A CA 1
ATOM 679 C C . TYR A 1 86 ? 2.964 -7.608 -8.734 1.00 92.25 86 TYR A C 1
ATOM 681 O O . TYR A 1 86 ? 2.530 -7.146 -9.795 1.00 92.25 86 TYR A O 1
ATOM 689 N N . ILE A 1 87 ? 4.246 -7.962 -8.582 1.00 91.56 87 ILE A N 1
ATOM 690 C CA . ILE A 1 87 ? 5.278 -7.747 -9.610 1.00 91.56 87 ILE A CA 1
ATOM 691 C C . ILE A 1 87 ? 4.920 -8.509 -10.888 1.00 91.56 87 ILE A C 1
ATOM 693 O O . ILE A 1 87 ? 4.970 -7.948 -11.985 1.00 91.56 87 ILE A O 1
ATOM 697 N N . MET A 1 88 ? 4.494 -9.769 -10.756 1.00 91.50 88 MET A N 1
ATOM 698 C CA . MET A 1 88 ? 4.065 -10.594 -11.884 1.00 91.50 88 MET A CA 1
ATOM 699 C C . MET A 1 88 ? 2.919 -9.934 -12.657 1.00 91.50 88 MET A C 1
ATOM 701 O O . MET A 1 88 ? 2.954 -9.883 -13.883 1.00 91.50 88 MET A O 1
ATOM 705 N N . ARG A 1 89 ? 1.907 -9.393 -11.970 1.00 90.62 89 ARG A N 1
ATOM 706 C CA . ARG A 1 89 ? 0.793 -8.701 -12.637 1.00 90.62 89 ARG A CA 1
ATOM 707 C C . ARG A 1 89 ? 1.229 -7.406 -13.310 1.00 90.62 89 ARG A C 1
ATOM 709 O O . ARG A 1 89 ? 0.689 -7.067 -14.361 1.00 90.62 89 ARG A O 1
ATOM 716 N N . ARG A 1 90 ? 2.168 -6.671 -12.711 1.00 89.75 90 ARG A N 1
ATOM 717 C CA . ARG A 1 90 ? 2.579 -5.354 -13.211 1.00 89.75 90 ARG A CA 1
ATOM 718 C C . ARG A 1 90 ? 3.559 -5.435 -14.379 1.00 89.75 90 ARG A C 1
ATOM 720 O O . ARG A 1 90 ? 3.505 -4.586 -15.270 1.00 89.75 90 ARG A O 1
ATOM 727 N N . LEU A 1 91 ? 4.418 -6.452 -14.389 1.00 88.31 91 LEU A N 1
ATOM 728 C CA . LEU A 1 91 ? 5.473 -6.617 -15.390 1.00 88.31 91 LEU A CA 1
ATOM 729 C C . LEU A 1 91 ? 5.257 -7.789 -16.349 1.00 88.31 91 LEU A C 1
ATOM 731 O O . LEU A 1 91 ? 5.835 -7.778 -17.427 1.00 88.31 91 LEU A O 1
ATOM 735 N N . GLY A 1 92 ? 4.410 -8.762 -16.011 1.00 81.44 92 GLY A N 1
ATOM 736 C CA . GLY A 1 92 ? 4.117 -9.921 -16.862 1.00 81.44 92 GLY A CA 1
ATOM 737 C C . GLY A 1 92 ? 3.618 -9.605 -18.282 1.00 81.44 92 GLY A C 1
ATOM 738 O O . GLY A 1 92 ? 3.880 -10.404 -19.177 1.00 81.44 92 GLY A O 1
ATOM 739 N N . PRO A 1 93 ? 2.943 -8.467 -18.548 1.00 83.50 93 PRO A N 1
ATOM 740 C CA . PRO A 1 93 ? 2.616 -8.064 -19.918 1.00 83.50 93 PRO A CA 1
ATOM 741 C C . PRO A 1 93 ? 3.817 -7.618 -20.776 1.00 83.50 93 PRO A C 1
ATOM 743 O O . PRO A 1 93 ? 3.651 -7.408 -21.976 1.00 83.50 93 PRO A O 1
ATOM 746 N N . LEU A 1 94 ? 5.005 -7.417 -20.193 1.00 82.81 94 LEU A N 1
ATOM 747 C CA . LEU A 1 94 ? 6.192 -6.956 -20.913 1.00 82.81 94 LEU A CA 1
ATOM 748 C C . LEU A 1 94 ? 6.954 -8.133 -21.525 1.00 82.81 94 LEU A C 1
ATOM 750 O O . LEU A 1 94 ? 7.378 -9.038 -20.816 1.00 82.81 94 LEU A O 1
ATOM 754 N N . TRP A 1 95 ? 7.218 -8.069 -22.830 1.00 78.62 95 TRP A N 1
ATOM 755 C CA . TRP A 1 95 ? 7.948 -9.119 -23.553 1.00 78.62 95 TRP A CA 1
ATOM 756 C C . TRP A 1 95 ? 9.355 -9.382 -22.980 1.00 78.62 95 TRP A C 1
ATOM 758 O O . TRP A 1 95 ? 9.802 -10.525 -22.925 1.00 78.62 95 TRP A O 1
ATOM 768 N N . ASP A 1 96 ? 10.051 -8.335 -22.527 1.00 80.50 96 ASP A N 1
ATOM 769 C CA . ASP A 1 96 ? 11.448 -8.420 -22.068 1.00 80.50 96 ASP A CA 1
ATOM 770 C C . ASP A 1 96 ? 11.611 -8.866 -20.600 1.00 80.50 96 ASP A C 1
ATOM 772 O O . ASP A 1 96 ? 12.745 -8.993 -20.112 1.00 80.50 96 ASP A O 1
ATOM 776 N N . ILE A 1 97 ? 10.497 -9.071 -19.884 1.00 83.88 97 ILE A N 1
ATOM 777 C CA . ILE A 1 97 ? 10.458 -9.436 -18.463 1.00 83.88 97 ILE A CA 1
ATOM 778 C C . ILE A 1 97 ? 9.744 -10.779 -18.304 1.00 83.88 97 ILE A C 1
ATOM 780 O O . ILE A 1 97 ? 8.533 -10.882 -18.474 1.00 83.88 97 ILE A O 1
ATOM 784 N N . GLY A 1 98 ? 10.503 -11.815 -17.949 1.00 84.50 98 GLY A N 1
ATOM 785 C CA . GLY A 1 98 ? 9.984 -13.150 -17.684 1.00 84.50 98 GLY A CA 1
ATOM 786 C C . GLY A 1 98 ? 9.873 -13.466 -16.192 1.00 84.50 98 GLY A C 1
ATOM 787 O O . GLY A 1 98 ? 10.147 -12.647 -15.313 1.00 84.50 98 GLY A O 1
ATOM 788 N N . ALA A 1 99 ? 9.509 -14.716 -15.898 1.00 85.88 99 ALA A N 1
ATOM 789 C CA . ALA A 1 99 ? 9.382 -15.217 -14.528 1.00 85.88 99 ALA A CA 1
ATOM 790 C C . ALA A 1 99 ? 10.689 -15.096 -13.718 1.00 85.88 99 ALA A C 1
ATOM 792 O O . ALA A 1 99 ? 10.649 -14.872 -12.509 1.00 85.88 99 ALA A O 1
ATOM 793 N N . ILE A 1 100 ? 11.848 -15.200 -14.381 1.00 88.94 100 ILE A N 1
ATOM 794 C CA . ILE A 1 100 ? 13.164 -15.066 -13.742 1.00 88.94 100 ILE A CA 1
ATOM 795 C C . ILE A 1 100 ? 13.377 -13.629 -13.262 1.00 88.94 100 ILE A C 1
ATOM 797 O O . ILE A 1 100 ? 13.790 -13.412 -12.126 1.00 88.94 100 ILE A O 1
ATOM 801 N N . GLU A 1 101 ? 13.092 -12.637 -14.102 1.00 89.38 101 GLU A N 1
ATOM 802 C CA . GLU A 1 101 ? 13.198 -11.226 -13.741 1.00 89.38 101 GLU A CA 1
ATOM 803 C C . GLU A 1 101 ? 12.236 -10.864 -12.605 1.00 89.38 101 GLU A C 1
ATOM 805 O O . GLU A 1 101 ? 12.653 -10.220 -11.643 1.00 89.38 101 GLU A O 1
ATOM 810 N N . VAL A 1 102 ? 10.987 -11.338 -12.670 1.00 88.81 102 VAL A N 1
ATOM 811 C CA . VAL A 1 102 ? 9.988 -11.157 -11.602 1.00 88.81 102 VAL A CA 1
ATOM 812 C C . VAL A 1 102 ? 10.492 -11.739 -10.281 1.00 88.81 102 VAL A C 1
ATOM 814 O O . VAL A 1 102 ? 10.461 -11.056 -9.258 1.00 88.81 102 VAL A O 1
ATOM 817 N N . TYR A 1 103 ? 11.019 -12.966 -10.300 1.00 88.19 103 TYR A N 1
ATOM 818 C CA . TYR A 1 103 ? 11.593 -13.601 -9.114 1.00 88.19 103 TYR A CA 1
ATOM 819 C C . TYR A 1 103 ? 12.781 -12.809 -8.553 1.00 88.19 103 TYR A C 1
ATOM 821 O O . TYR A 1 103 ? 12.872 -12.600 -7.347 1.00 88.19 103 TYR A O 1
ATOM 829 N N . ARG A 1 104 ? 13.675 -12.309 -9.415 1.00 88.75 104 ARG A N 1
ATOM 830 C CA . ARG A 1 104 ? 14.837 -11.513 -8.985 1.00 88.75 104 ARG A CA 1
ATOM 831 C C . ARG A 1 104 ? 14.443 -10.182 -8.352 1.00 88.75 104 ARG A C 1
ATOM 833 O O . ARG A 1 104 ? 15.086 -9.777 -7.389 1.00 88.75 104 ARG A O 1
ATOM 840 N N . ILE A 1 105 ? 13.405 -9.516 -8.862 1.00 87.25 105 ILE A N 1
ATOM 841 C CA . ILE A 1 105 ? 12.848 -8.315 -8.222 1.00 87.25 105 ILE A CA 1
ATOM 842 C C . ILE A 1 105 ? 12.256 -8.699 -6.868 1.00 87.25 105 ILE A C 1
ATOM 844 O O . ILE A 1 105 ? 12.623 -8.083 -5.878 1.00 87.25 105 ILE A O 1
ATOM 848 N N . ALA A 1 106 ? 11.427 -9.746 -6.804 1.00 86.75 106 ALA A N 1
ATOM 849 C CA . ALA A 1 106 ? 10.800 -10.202 -5.562 1.00 86.75 106 ALA A CA 1
ATOM 850 C C . ALA A 1 106 ? 11.822 -10.559 -4.469 1.00 86.75 106 ALA A C 1
ATOM 852 O O . ALA A 1 106 ? 11.615 -10.232 -3.313 1.00 86.75 106 ALA A O 1
ATOM 853 N N . GLN A 1 107 ? 12.958 -11.161 -4.822 1.00 85.31 107 GLN A N 1
ATOM 854 C CA . GLN A 1 107 ? 14.042 -11.421 -3.866 1.00 85.31 107 GLN A CA 1
ATOM 855 C C . GLN A 1 107 ? 14.751 -10.139 -3.413 1.00 85.31 107 GLN A C 1
ATOM 857 O O . GLN A 1 107 ? 15.219 -10.047 -2.284 1.00 85.31 107 GLN A O 1
ATOM 862 N N . LYS A 1 108 ? 14.841 -9.142 -4.296 1.00 83.44 108 LYS A N 1
ATOM 863 C CA . LYS A 1 108 ? 15.525 -7.879 -4.018 1.00 83.44 108 LYS A CA 1
ATOM 864 C C . LYS A 1 108 ? 14.703 -6.932 -3.145 1.00 83.44 108 LYS A C 1
ATOM 866 O O . LYS A 1 108 ? 15.300 -6.087 -2.497 1.00 83.44 108 LYS A O 1
ATOM 871 N N . VAL A 1 109 ? 13.373 -7.058 -3.133 1.00 80.12 109 VAL A N 1
ATOM 872 C CA . VAL A 1 109 ? 12.473 -6.159 -2.387 1.00 80.12 109 VAL A CA 1
ATOM 873 C C . VAL A 1 109 ? 12.619 -6.283 -0.866 1.00 80.12 109 VAL A C 1
ATOM 875 O O . VAL A 1 109 ? 12.194 -5.374 -0.165 1.00 80.12 109 VAL A O 1
ATOM 878 N N . GLU A 1 110 ? 13.165 -7.401 -0.366 1.00 77.25 110 GLU A N 1
ATOM 879 C CA . GLU A 1 110 ? 13.329 -7.705 1.068 1.00 77.25 110 GLU A CA 1
ATOM 880 C C . GLU A 1 110 ? 12.055 -7.419 1.902 1.00 77.25 110 GLU A C 1
ATOM 882 O O . GLU A 1 110 ? 12.118 -6.845 2.983 1.00 77.25 110 GLU A O 1
ATOM 887 N N . GLY A 1 111 ? 10.875 -7.771 1.371 1.00 76.81 111 GLY A N 1
ATOM 888 C CA . GLY A 1 111 ? 9.576 -7.549 2.030 1.00 76.81 111 GLY A CA 1
ATOM 889 C C . GLY A 1 111 ? 8.995 -6.130 1.898 1.00 76.81 111 GLY A C 1
ATOM 890 O O . GLY A 1 111 ? 7.857 -5.887 2.287 1.00 76.81 111 GLY A O 1
ATOM 891 N N . LEU A 1 112 ? 9.711 -5.178 1.292 1.00 81.62 112 LEU A N 1
ATOM 892 C CA . LEU A 1 112 ? 9.235 -3.800 1.137 1.00 81.62 112 LEU A CA 1
ATOM 893 C C . LEU A 1 112 ? 8.307 -3.658 -0.077 1.00 81.62 112 LEU A C 1
ATOM 895 O O . LEU A 1 112 ? 8.753 -3.465 -1.212 1.00 81.62 112 LEU A O 1
ATOM 899 N N . PHE A 1 113 ? 6.994 -3.683 0.162 1.00 84.00 113 PHE A N 1
ATOM 900 C CA . PHE A 1 113 ? 5.990 -3.522 -0.898 1.00 84.00 113 PHE A CA 1
ATOM 901 C C . PHE A 1 113 ? 6.126 -2.189 -1.654 1.00 84.00 113 PHE A C 1
ATOM 903 O O . PHE A 1 113 ? 6.021 -2.154 -2.880 1.00 84.00 113 PHE A O 1
ATOM 910 N N . GLU A 1 114 ? 6.437 -1.091 -0.956 1.00 82.75 114 GLU A N 1
ATOM 911 C CA . GLU A 1 114 ? 6.714 0.204 -1.598 1.00 82.75 114 GLU A CA 1
ATOM 912 C C . GLU A 1 114 ? 7.869 0.112 -2.596 1.00 82.75 114 GLU A C 1
ATOM 914 O O . GLU A 1 114 ? 7.827 0.725 -3.668 1.00 82.75 114 GLU A O 1
ATOM 919 N N . TRP A 1 115 ? 8.877 -0.705 -2.281 1.00 84.62 115 TRP A N 1
ATOM 920 C CA . TRP A 1 115 ? 9.980 -0.921 -3.194 1.00 84.62 115 TRP A CA 1
ATOM 921 C C . TRP A 1 115 ? 9.524 -1.674 -4.445 1.00 84.62 115 TRP A C 1
ATOM 923 O O . TRP A 1 115 ? 9.852 -1.274 -5.561 1.00 84.62 115 TRP A O 1
ATOM 933 N N . ALA A 1 116 ? 8.713 -2.723 -4.274 1.00 88.19 116 ALA A N 1
ATOM 934 C CA . ALA A 1 116 ? 8.129 -3.472 -5.384 1.00 88.19 116 ALA A CA 1
ATOM 935 C C . ALA A 1 116 ? 7.316 -2.566 -6.324 1.00 88.19 116 ALA A C 1
ATOM 937 O O . ALA A 1 116 ? 7.470 -2.655 -7.544 1.00 88.19 116 ALA A O 1
ATOM 938 N N . CYS A 1 117 ? 6.498 -1.668 -5.764 1.00 86.31 117 CYS A N 1
ATOM 939 C CA . CYS A 1 117 ? 5.716 -0.684 -6.516 1.00 86.31 117 CYS A CA 1
ATOM 940 C C . CYS A 1 117 ? 6.602 0.210 -7.381 1.00 86.31 117 CYS A C 1
ATOM 942 O O . CYS A 1 117 ? 6.443 0.262 -8.600 1.00 86.31 117 CYS A O 1
ATOM 944 N N . LEU A 1 118 ? 7.563 0.887 -6.758 1.00 83.56 118 LEU A N 1
ATOM 945 C CA . LEU A 1 118 ? 8.447 1.827 -7.441 1.00 83.56 118 LEU A CA 1
ATOM 946 C C . LEU A 1 118 ? 9.356 1.131 -8.463 1.00 83.56 118 LEU A C 1
ATOM 948 O O . LEU A 1 118 ? 9.559 1.656 -9.556 1.00 83.56 118 LEU A O 1
ATOM 952 N N . ALA A 1 119 ? 9.851 -0.071 -8.156 1.00 84.44 119 ALA A N 1
ATOM 953 C CA . ALA A 1 119 ? 10.622 -0.870 -9.100 1.00 84.44 119 ALA A CA 1
ATOM 954 C C . ALA A 1 119 ? 9.788 -1.224 -10.340 1.00 84.44 119 ALA A C 1
ATOM 956 O O . ALA A 1 119 ? 10.273 -1.115 -11.468 1.00 84.44 119 ALA A O 1
ATOM 957 N N . CYS A 1 120 ? 8.521 -1.602 -10.150 1.00 87.31 120 CYS A N 1
ATOM 958 C CA . CYS A 1 120 ? 7.638 -1.902 -11.269 1.00 87.31 120 CYS A CA 1
ATOM 959 C C . CYS A 1 120 ? 7.323 -0.663 -12.112 1.00 87.31 120 CYS A C 1
ATOM 961 O O . CYS A 1 120 ? 7.356 -0.760 -13.336 1.00 87.31 120 CYS A O 1
ATOM 963 N N . GLU A 1 121 ? 7.062 0.486 -11.488 1.00 83.88 121 GLU A N 1
ATOM 964 C CA . GLU A 1 121 ? 6.824 1.750 -12.200 1.00 83.88 121 GLU A CA 1
ATOM 965 C C . GLU A 1 121 ? 8.075 2.224 -12.954 1.00 83.88 121 GLU A C 1
ATOM 967 O O . GLU A 1 121 ? 7.982 2.690 -14.085 1.00 83.88 121 GLU A O 1
ATOM 972 N N . PHE A 1 122 ? 9.274 2.029 -12.402 1.00 79.06 122 PHE A N 1
ATOM 973 C CA . PHE A 1 122 ? 10.512 2.372 -13.103 1.00 79.06 122 PHE A CA 1
ATOM 974 C C . PHE A 1 122 ? 10.769 1.474 -14.326 1.00 79.06 122 PHE A C 1
ATOM 976 O O . PHE A 1 122 ? 11.213 1.944 -15.375 1.00 79.06 122 PHE A O 1
ATOM 983 N N . VAL A 1 123 ? 10.485 0.170 -14.223 1.00 82.62 123 VAL A N 1
ATOM 984 C CA . VAL A 1 123 ? 10.633 -0.779 -15.344 1.00 82.62 123 VAL A CA 1
ATOM 985 C C . VAL A 1 123 ? 9.542 -0.570 -16.397 1.00 82.62 123 VAL A C 1
ATOM 987 O O . VAL A 1 123 ? 9.822 -0.600 -17.606 1.00 82.62 123 VAL A O 1
ATOM 990 N N . ASN A 1 124 ? 8.313 -0.341 -15.936 1.00 82.62 124 ASN A N 1
ATOM 991 C CA . ASN A 1 124 ? 7.107 -0.184 -16.733 1.00 82.62 124 ASN A CA 1
ATOM 992 C C . ASN A 1 124 ? 6.372 1.127 -16.394 1.00 82.62 124 ASN A C 1
ATOM 994 O O . ASN A 1 124 ? 5.313 1.084 -15.767 1.00 82.62 124 ASN A O 1
ATOM 998 N N . PRO A 1 125 ? 6.866 2.286 -16.859 1.00 67.75 125 PRO A N 1
ATOM 999 C CA . PRO A 1 125 ? 6.271 3.583 -16.530 1.00 67.75 125 PRO A CA 1
ATOM 1000 C C . PRO A 1 125 ? 4.940 3.860 -17.261 1.00 67.75 125 PRO A C 1
ATOM 1002 O O . PRO A 1 125 ? 4.432 4.984 -17.257 1.00 67.75 125 PRO A O 1
ATOM 1005 N N . GLY A 1 126 ? 4.372 2.858 -17.943 1.00 70.00 126 GLY A N 1
ATOM 1006 C CA . GLY A 1 126 ? 3.130 2.975 -18.700 1.00 70.00 126 GLY A CA 1
ATOM 1007 C C . GLY A 1 126 ? 3.208 4.046 -19.791 1.00 70.00 126 GLY A C 1
ATOM 1008 O O . GLY A 1 126 ? 3.869 3.855 -20.808 1.00 70.00 126 GLY A O 1
ATOM 1009 N N . HIS A 1 127 ? 2.500 5.161 -19.576 1.00 53.50 127 HIS A N 1
ATOM 1010 C CA . HIS A 1 127 ? 2.361 6.275 -20.524 1.00 53.50 127 HIS A CA 1
ATOM 1011 C C . HIS A 1 127 ? 3.438 7.366 -20.392 1.00 53.50 127 HIS A C 1
ATOM 1013 O O . HIS A 1 127 ? 3.409 8.328 -21.159 1.00 53.50 127 HIS A O 1
ATOM 1019 N N . MET A 1 128 ? 4.362 7.270 -19.430 1.00 52.16 128 MET A N 1
ATOM 1020 C CA . MET A 1 128 ? 5.415 8.280 -19.286 1.00 52.16 128 MET A CA 1
ATOM 1021 C C . MET A 1 128 ? 6.534 8.054 -20.314 1.00 52.16 128 MET A C 1
ATOM 1023 O O . MET A 1 128 ? 6.900 6.919 -20.626 1.00 52.16 128 MET A O 1
ATOM 1027 N N . VAL A 1 129 ? 7.067 9.153 -20.856 1.00 50.62 129 VAL A N 1
ATOM 1028 C CA . VAL A 1 129 ? 8.149 9.139 -21.852 1.00 50.62 129 VAL A CA 1
ATOM 1029 C C . VAL A 1 129 ? 9.376 8.448 -21.261 1.00 50.62 129 VAL A C 1
ATOM 1031 O O . VAL A 1 129 ? 9.832 8.793 -20.172 1.00 50.62 129 VAL A O 1
ATOM 1034 N N . LYS A 1 130 ? 9.889 7.449 -21.979 1.00 57.84 130 LYS A N 1
ATOM 1035 C CA . LYS A 1 130 ? 10.969 6.587 -21.512 1.00 57.84 130 LYS A CA 1
ATOM 1036 C C . LYS A 1 130 ? 12.313 7.047 -22.065 1.00 57.84 130 LYS A C 1
ATOM 1038 O O . LYS A 1 130 ? 12.464 7.193 -23.275 1.00 57.84 130 LYS A O 1
ATOM 1043 N N . ASN A 1 131 ? 13.305 7.156 -21.188 1.00 54.94 131 ASN A N 1
ATOM 1044 C CA . ASN A 1 131 ? 14.709 7.257 -21.571 1.00 54.94 131 ASN A CA 1
ATOM 1045 C C . ASN A 1 131 ? 15.333 5.862 -21.374 1.00 54.94 131 ASN A C 1
ATOM 1047 O O . ASN A 1 131 ? 15.806 5.557 -20.285 1.00 54.94 131 ASN A O 1
ATOM 1051 N N . GLY A 1 132 ? 15.257 4.985 -22.383 1.00 66.81 132 GLY A N 1
ATOM 1052 C CA . GLY A 1 132 ? 15.908 3.660 -22.360 1.00 66.81 132 GLY A CA 1
ATOM 1053 C C . GLY A 1 132 ? 14.973 2.450 -22.491 1.00 66.81 132 GLY A C 1
ATOM 1054 O O . GLY A 1 132 ? 13.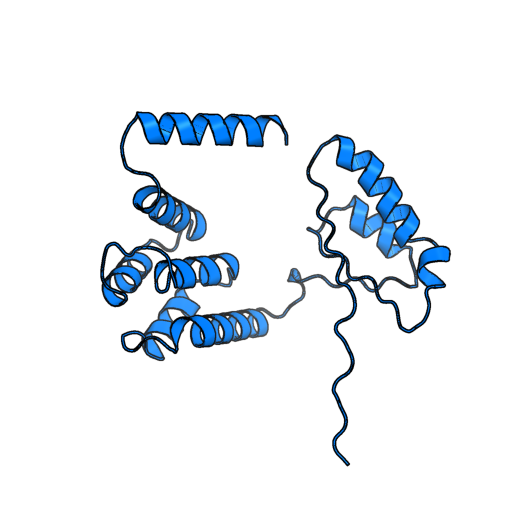746 2.567 -22.518 1.00 66.81 132 GLY A O 1
ATOM 1055 N N . SER A 1 133 ? 15.558 1.254 -22.613 1.00 80.69 133 SER A N 1
ATOM 1056 C CA . SER A 1 133 ? 14.803 -0.001 -22.802 1.00 80.69 133 SER A CA 1
ATOM 1057 C C . SER A 1 133 ? 14.261 -0.574 -21.481 1.00 80.69 133 SER A C 1
ATOM 1059 O O . SER A 1 133 ? 14.798 -0.317 -20.407 1.00 80.69 133 SER A O 1
ATOM 1061 N N . VAL A 1 134 ? 13.208 -1.406 -21.533 1.00 82.62 134 VAL A N 1
ATOM 1062 C CA . VAL A 1 134 ? 12.689 -2.142 -20.351 1.00 82.62 134 VAL A CA 1
ATOM 1063 C C . VAL A 1 134 ? 13.801 -2.938 -19.659 1.00 82.62 134 VAL A C 1
ATOM 1065 O O . VAL A 1 134 ? 13.911 -2.922 -18.431 1.00 82.62 134 VAL A O 1
ATOM 1068 N N . LYS A 1 135 ? 14.654 -3.598 -20.449 1.00 83.44 135 LYS A N 1
ATOM 1069 C CA . LYS A 1 135 ? 15.753 -4.416 -19.935 1.00 83.44 135 LYS A CA 1
ATOM 1070 C C . LYS A 1 135 ? 16.836 -3.589 -19.249 1.00 83.44 135 LYS A C 1
ATOM 1072 O O . LYS A 1 135 ? 17.378 -4.008 -18.230 1.00 83.44 135 LYS A O 1
ATOM 1077 N N . GLU A 1 136 ? 17.132 -2.411 -19.784 1.00 81.62 136 GLU A N 1
ATOM 1078 C CA . GLU A 1 136 ? 18.077 -1.466 -19.193 1.00 81.62 136 GLU A CA 1
ATOM 1079 C C . GLU A 1 136 ? 17.575 -0.947 -17.842 1.00 81.62 136 GLU A C 1
ATOM 1081 O O . GLU A 1 136 ? 18.310 -1.010 -16.858 1.00 81.62 136 GLU A O 1
ATOM 1086 N N . CYS A 1 137 ? 16.299 -0.555 -17.751 1.00 80.12 137 CYS A N 1
ATOM 1087 C CA . CYS A 1 137 ? 15.678 -0.161 -16.485 1.00 80.12 137 CYS A CA 1
ATOM 1088 C C . CYS A 1 137 ? 15.765 -1.282 -15.438 1.00 80.12 137 CYS A C 1
ATOM 1090 O O . CYS A 1 137 ? 16.163 -1.037 -14.300 1.00 80.12 137 CYS A O 1
ATOM 1092 N N . PHE A 1 138 ? 15.461 -2.524 -15.829 1.00 85.50 138 PHE A N 1
ATOM 1093 C CA . PHE A 1 138 ? 15.603 -3.689 -14.955 1.00 85.50 138 PHE A CA 1
ATOM 1094 C C . PHE A 1 138 ? 17.046 -3.867 -14.459 1.00 85.50 138 PHE A C 1
ATOM 1096 O O . PHE A 1 138 ? 17.275 -3.998 -13.255 1.00 85.50 138 PHE A O 1
ATOM 1103 N N . ASN A 1 139 ? 18.027 -3.846 -15.365 1.00 85.56 139 ASN A N 1
ATOM 1104 C CA . ASN A 1 139 ? 19.437 -4.009 -15.011 1.00 85.56 139 ASN A CA 1
ATOM 1105 C C . ASN A 1 139 ? 19.906 -2.909 -14.049 1.00 85.56 139 ASN A C 1
ATOM 1107 O O . ASN A 1 139 ? 20.587 -3.210 -13.069 1.00 85.56 139 ASN A O 1
ATOM 1111 N N . ASN A 1 140 ? 19.484 -1.664 -14.279 1.00 81.56 140 ASN A N 1
ATOM 1112 C CA . ASN A 1 140 ? 19.801 -0.530 -13.414 1.00 81.56 140 ASN A CA 1
ATOM 1113 C C . ASN A 1 140 ? 19.282 -0.741 -11.987 1.00 81.56 140 ASN A C 1
ATOM 1115 O O . ASN A 1 140 ? 20.033 -0.538 -11.034 1.00 81.56 140 ASN A O 1
ATOM 1119 N N . ILE A 1 141 ? 18.046 -1.229 -11.825 1.00 82.38 141 ILE A N 1
ATOM 1120 C CA . ILE A 1 141 ? 17.517 -1.585 -10.501 1.00 82.38 141 ILE A CA 1
ATOM 1121 C C . ILE A 1 141 ? 18.349 -2.708 -9.879 1.00 82.38 141 ILE A C 1
ATOM 1123 O O . ILE A 1 141 ? 18.706 -2.636 -8.704 1.00 82.38 141 ILE A O 1
ATOM 1127 N N . MET A 1 142 ? 18.696 -3.747 -10.642 1.00 85.06 142 MET A N 1
ATOM 1128 C CA . MET A 1 142 ? 19.464 -4.879 -10.114 1.00 85.06 142 MET A CA 1
ATOM 1129 C C . MET A 1 142 ? 20.857 -4.479 -9.604 1.00 85.06 142 MET A C 1
ATOM 1131 O O . MET A 1 142 ? 21.339 -5.123 -8.672 1.00 85.06 142 MET A O 1
ATOM 1135 N N . LEU A 1 143 ? 21.462 -3.410 -10.132 1.00 84.31 143 LEU A N 1
ATOM 1136 C CA . LEU A 1 143 ? 22.763 -2.882 -9.697 1.00 84.31 143 LEU A CA 1
ATOM 1137 C C . LEU A 1 143 ? 22.717 -2.072 -8.389 1.00 84.31 143 LEU A C 1
ATOM 1139 O O . LEU A 1 143 ? 23.765 -1.853 -7.779 1.00 84.31 143 LEU A O 1
ATOM 1143 N N . LEU A 1 144 ? 21.538 -1.639 -7.928 1.00 77.50 144 LEU A N 1
ATOM 1144 C CA . LEU A 1 144 ? 21.408 -0.902 -6.664 1.00 77.50 144 LEU A CA 1
ATOM 1145 C C . LEU A 1 144 ? 21.834 -1.782 -5.475 1.00 77.50 144 LEU A C 1
ATOM 1147 O O . LEU A 1 144 ? 21.515 -2.971 -5.432 1.00 77.50 144 LEU A O 1
ATOM 1151 N N . ARG A 1 145 ? 22.562 -1.231 -4.497 1.00 69.44 145 ARG A N 1
ATOM 1152 C CA . ARG A 1 145 ? 22.988 -1.989 -3.302 1.00 69.44 145 ARG A CA 1
ATOM 1153 C C . ARG A 1 145 ? 21.787 -2.255 -2.384 1.00 69.44 145 ARG A C 1
ATOM 1155 O O . ARG A 1 145 ? 20.888 -1.427 -2.309 1.00 69.44 145 ARG A O 1
ATOM 1162 N N . SER A 1 146 ? 21.793 -3.387 -1.679 1.00 59.41 146 SER A N 1
ATOM 1163 C CA . SER A 1 146 ? 20.707 -3.817 -0.777 1.00 59.41 146 SER A CA 1
ATOM 1164 C C . SER A 1 146 ? 20.612 -3.029 0.541 1.00 59.41 146 SER A C 1
ATOM 1166 O O . SER A 1 146 ? 19.599 -3.092 1.220 1.00 59.41 146 SER A O 1
ATOM 1168 N N . GLY A 1 147 ? 21.605 -2.208 0.899 1.00 52.16 147 GLY A N 1
ATOM 1169 C CA . GLY A 1 147 ? 21.510 -1.309 2.058 1.00 52.16 147 GLY A CA 1
ATOM 1170 C C . GLY A 1 147 ? 20.862 0.026 1.687 1.00 52.16 147 GLY A C 1
ATOM 1171 O O . GLY A 1 147 ? 21.419 0.753 0.867 1.00 52.16 147 GLY A O 1
ATOM 1172 N N . GLY A 1 148 ? 19.714 0.363 2.285 1.00 56.03 148 GLY A N 1
ATOM 1173 C CA . GLY A 1 148 ? 18.985 1.603 1.972 1.00 56.03 148 GLY A CA 1
ATOM 1174 C C . GLY A 1 148 ? 18.232 1.528 0.643 1.00 56.03 148 GLY A C 1
ATOM 1175 O O . GLY A 1 148 ? 18.213 2.486 -0.121 1.00 56.03 148 GLY A O 1
ATOM 1176 N N . LEU A 1 149 ? 17.640 0.369 0.353 1.00 62.16 149 LEU A N 1
ATOM 1177 C CA . LEU A 1 149 ? 17.049 0.010 -0.935 1.00 62.16 149 LEU A CA 1
ATOM 1178 C C . LEU A 1 149 ? 16.009 1.036 -1.454 1.00 62.16 149 LEU A C 1
ATOM 1180 O O . LEU A 1 149 ? 15.968 1.325 -2.653 1.00 62.16 149 LEU A O 1
ATOM 1184 N N . LEU A 1 150 ? 15.222 1.636 -0.550 1.00 69.62 150 LEU A N 1
ATOM 1185 C CA . LEU A 1 150 ? 14.322 2.751 -0.867 1.00 69.62 150 LEU A CA 1
ATOM 1186 C C . LEU A 1 150 ? 15.090 4.037 -1.184 1.00 69.62 150 LEU A C 1
ATOM 1188 O O . LEU A 1 150 ? 14.821 4.640 -2.214 1.00 69.62 150 LEU A O 1
ATOM 1192 N N . ASP A 1 151 ? 16.064 4.435 -0.363 1.00 70.75 151 ASP A N 1
ATOM 1193 C CA . ASP A 1 151 ? 16.849 5.661 -0.581 1.00 70.75 151 ASP A CA 1
ATOM 1194 C C . ASP A 1 151 ? 17.622 5.610 -1.905 1.00 70.75 151 ASP A C 1
ATOM 1196 O O . ASP A 1 151 ? 17.539 6.524 -2.722 1.00 70.75 151 ASP A O 1
ATOM 1200 N N . ALA A 1 152 ? 18.287 4.488 -2.189 1.00 68.75 152 ALA A N 1
ATOM 1201 C CA . ALA A 1 152 ? 19.001 4.277 -3.445 1.00 68.75 152 ALA A CA 1
ATOM 1202 C C . ALA A 1 152 ? 18.068 4.364 -4.666 1.00 68.75 152 ALA A C 1
ATOM 1204 O O . ALA A 1 152 ? 18.454 4.886 -5.715 1.00 68.75 152 ALA A O 1
ATOM 1205 N N . MET A 1 153 ? 16.830 3.885 -4.534 1.00 70.62 153 MET A N 1
ATOM 1206 C CA . MET A 1 153 ? 15.846 3.946 -5.608 1.00 70.62 153 MET A CA 1
ATOM 1207 C C . MET A 1 153 ? 15.193 5.322 -5.734 1.00 70.62 153 MET A C 1
ATOM 1209 O O . MET A 1 153 ? 15.044 5.802 -6.854 1.00 70.62 153 MET A O 1
ATOM 1213 N N . TYR A 1 154 ? 14.876 5.999 -4.629 1.00 74.25 154 TYR A N 1
ATOM 1214 C CA . TYR A 1 154 ? 14.441 7.395 -4.648 1.00 74.25 154 TYR A CA 1
ATOM 1215 C C . TYR A 1 154 ? 15.507 8.271 -5.299 1.00 74.25 154 TYR A C 1
ATOM 1217 O O . TYR A 1 154 ? 15.186 9.043 -6.195 1.00 74.25 154 TYR A O 1
ATOM 1225 N N . GLN A 1 155 ? 16.784 8.092 -4.954 1.00 74.00 155 GLN A N 1
ATOM 1226 C CA . GLN A 1 155 ? 17.882 8.784 -5.624 1.00 74.00 155 GLN A CA 1
ATOM 1227 C C . GLN A 1 155 ? 17.926 8.479 -7.127 1.00 74.00 155 GLN A C 1
ATOM 1229 O O . GLN A 1 155 ? 18.142 9.393 -7.921 1.00 74.00 155 GLN A O 1
ATOM 1234 N N . ALA A 1 156 ? 17.725 7.224 -7.540 1.00 71.00 156 ALA A N 1
ATOM 1235 C CA . ALA A 1 156 ? 17.711 6.848 -8.954 1.00 71.00 156 ALA A CA 1
ATOM 1236 C C . ALA A 1 156 ? 16.515 7.449 -9.713 1.00 71.00 156 ALA A C 1
ATOM 1238 O O . ALA A 1 156 ? 16.689 7.958 -10.819 1.00 71.00 156 ALA A O 1
ATOM 1239 N N . ILE A 1 157 ? 15.316 7.430 -9.126 1.00 70.56 157 ILE A N 1
ATOM 1240 C CA . ILE A 1 157 ? 14.111 8.035 -9.705 1.00 70.56 157 ILE A CA 1
ATOM 1241 C C . ILE A 1 157 ? 14.285 9.548 -9.789 1.00 70.56 157 ILE A C 1
ATOM 1243 O O . ILE A 1 157 ? 14.099 10.112 -10.860 1.00 70.56 157 ILE A O 1
ATOM 1247 N N . LEU A 1 158 ? 14.710 10.203 -8.707 1.00 74.75 158 LEU A N 1
ATOM 1248 C CA . LEU A 1 158 ? 14.913 11.651 -8.671 1.00 74.75 158 LEU A CA 1
ATOM 1249 C C . LEU A 1 158 ? 15.988 12.098 -9.667 1.00 74.75 158 LEU A C 1
ATOM 1251 O O . LEU A 1 158 ? 15.765 13.072 -10.372 1.00 74.75 158 LEU A O 1
ATOM 1255 N N . LYS A 1 159 ? 17.104 11.366 -9.805 1.00 74.38 159 LYS A N 1
ATOM 1256 C CA . LYS A 1 159 ? 18.137 11.663 -10.819 1.00 74.38 159 LYS A CA 1
ATOM 1257 C C . LYS A 1 159 ? 17.643 11.511 -12.258 1.00 74.38 159 LYS A C 1
ATOM 1259 O O . LYS A 1 159 ? 18.172 12.174 -13.142 1.00 74.38 159 LYS A O 1
ATOM 1264 N N . ASN A 1 160 ? 16.683 10.619 -12.503 1.00 67.62 160 ASN A N 1
ATOM 1265 C CA . ASN A 1 160 ? 16.096 10.431 -13.831 1.00 67.62 160 ASN A CA 1
ATOM 1266 C C . ASN A 1 160 ? 14.944 11.408 -14.110 1.00 67.62 160 ASN A C 1
ATOM 1268 O O . ASN A 1 160 ? 14.750 11.803 -15.255 1.00 67.62 160 ASN A O 1
ATOM 1272 N N . ALA A 1 161 ? 14.172 11.777 -13.086 1.00 68.75 161 ALA A N 1
ATOM 1273 C CA . ALA A 1 161 ? 12.991 12.626 -13.207 1.00 68.75 161 ALA A CA 1
ATOM 1274 C C . ALA A 1 161 ? 13.321 14.123 -13.144 1.00 68.75 161 ALA A C 1
ATOM 1276 O O . ALA A 1 161 ? 12.670 14.923 -13.813 1.00 68.75 161 ALA A O 1
ATOM 1277 N N . ILE A 1 162 ? 14.317 14.505 -12.342 1.00 74.62 162 ILE A N 1
ATOM 1278 C CA . ILE A 1 162 ? 14.770 15.886 -12.193 1.00 74.62 162 ILE A CA 1
ATOM 1279 C C . ILE A 1 162 ? 16.027 16.044 -13.048 1.00 74.62 162 ILE A C 1
ATOM 1281 O O . ILE A 1 162 ? 17.020 15.354 -12.794 1.00 74.62 162 ILE A O 1
ATOM 1285 N N . PRO A 1 163 ? 16.022 16.933 -14.055 1.00 74.94 163 PRO A N 1
ATOM 1286 C CA . PRO A 1 163 ? 17.229 17.217 -14.808 1.00 74.94 163 PRO A CA 1
ATOM 1287 C C . PRO A 1 163 ? 18.323 17.701 -13.852 1.00 74.94 163 PRO A C 1
ATOM 1289 O O . PRO A 1 163 ? 18.056 18.432 -12.898 1.00 74.94 163 PRO A O 1
ATOM 1292 N N . ASN A 1 164 ? 19.567 17.285 -14.090 1.00 74.44 164 ASN A N 1
ATOM 1293 C CA . ASN A 1 164 ? 20.704 17.657 -13.246 1.00 74.44 164 ASN A CA 1
ATOM 1294 C C . ASN A 1 164 ? 21.168 19.099 -13.533 1.00 74.44 164 ASN A C 1
ATOM 1296 O O . ASN A 1 164 ? 22.328 19.344 -13.867 1.00 74.44 164 ASN A O 1
ATOM 1300 N N . ASP A 1 165 ? 20.233 20.043 -13.464 1.00 83.06 165 ASP A N 1
ATOM 1301 C CA . ASP A 1 165 ? 20.451 21.470 -13.600 1.00 83.06 165 ASP A CA 1
ATOM 1302 C C . ASP A 1 165 ? 20.126 22.177 -12.275 1.00 83.06 165 ASP A C 1
ATOM 1304 O O . ASP A 1 165 ? 19.247 21.778 -11.505 1.00 83.06 165 ASP A O 1
ATOM 1308 N N . GLN A 1 166 ? 20.884 23.231 -11.975 1.00 81.00 166 GLN A N 1
ATOM 1309 C CA . GLN A 1 166 ? 20.775 23.926 -10.691 1.00 81.00 166 GLN A CA 1
ATOM 1310 C C . GLN A 1 166 ? 19.410 24.600 -10.496 1.00 81.00 166 GLN A C 1
ATOM 1312 O O . GLN A 1 166 ? 18.985 24.786 -9.357 1.00 81.00 166 GLN A O 1
ATOM 1317 N N . ILE A 1 167 ? 18.716 24.959 -11.579 1.00 84.88 167 ILE A N 1
ATOM 1318 C CA . ILE A 1 167 ? 17.429 25.653 -11.519 1.00 84.88 167 ILE A CA 1
ATOM 1319 C C . ILE A 1 167 ? 16.333 24.659 -11.120 1.00 84.88 167 ILE A C 1
ATOM 1321 O O . ILE A 1 167 ? 15.584 24.937 -10.183 1.00 84.88 167 ILE A O 1
ATOM 1325 N N . ALA A 1 168 ? 16.280 23.484 -11.749 1.00 81.12 168 ALA A N 1
ATOM 1326 C CA . ALA A 1 168 ? 15.343 22.418 -11.410 1.00 81.12 168 ALA A CA 1
ATOM 1327 C C . ALA A 1 168 ? 15.536 21.922 -9.970 1.00 81.12 168 ALA A C 1
ATOM 1329 O O . ALA A 1 168 ? 14.558 21.744 -9.241 1.00 81.12 168 ALA A O 1
ATOM 1330 N N . LEU A 1 169 ? 16.786 21.780 -9.515 1.00 83.81 169 LEU A N 1
ATOM 1331 C CA . LEU A 1 169 ? 17.081 21.407 -8.127 1.00 83.81 169 LEU A CA 1
ATOM 1332 C C . LEU A 1 169 ? 16.644 22.480 -7.118 1.00 83.81 169 LEU A C 1
ATOM 1334 O O . LEU A 1 169 ? 16.109 22.141 -6.059 1.00 83.81 169 LEU A O 1
ATOM 1338 N N . MET A 1 170 ? 16.829 23.768 -7.434 1.00 85.19 170 MET A N 1
ATOM 1339 C CA . MET A 1 170 ? 16.354 24.870 -6.587 1.00 85.19 170 MET A CA 1
ATOM 1340 C C . MET A 1 170 ? 14.825 24.921 -6.516 1.00 85.19 170 MET A C 1
ATOM 1342 O O . MET A 1 170 ? 14.270 25.082 -5.429 1.00 85.19 170 MET A O 1
ATOM 1346 N N . GLN A 1 171 ? 14.139 24.742 -7.646 1.00 84.56 171 GLN A N 1
ATOM 1347 C CA . GLN A 1 171 ? 12.676 24.698 -7.694 1.00 84.56 171 GLN A CA 1
ATOM 1348 C C . GLN A 1 171 ? 12.127 23.523 -6.881 1.00 84.56 171 GLN A C 1
ATOM 1350 O O . GLN A 1 171 ? 11.243 23.714 -6.046 1.00 84.56 171 GLN A O 1
ATOM 1355 N N . PHE A 1 172 ? 12.700 22.330 -7.060 1.00 84.31 172 PHE A N 1
ATOM 1356 C CA . PHE A 1 172 ? 12.335 21.151 -6.280 1.00 84.31 172 PHE A CA 1
ATOM 1357 C C . PHE A 1 172 ? 12.549 21.379 -4.778 1.00 84.31 172 PHE A C 1
ATOM 1359 O O . PHE A 1 172 ? 11.639 21.157 -3.981 1.00 84.31 172 PHE A O 1
ATOM 1366 N N . SER A 1 173 ? 13.720 21.890 -4.388 1.00 82.25 173 SER A N 1
ATOM 1367 C CA . SER A 1 173 ? 14.045 22.158 -2.981 1.00 82.25 173 SER A CA 1
ATOM 1368 C C . SER A 1 173 ? 13.110 23.199 -2.361 1.00 82.25 173 SER A C 1
ATOM 1370 O O . SER A 1 173 ? 12.712 23.045 -1.211 1.00 82.25 173 SER A O 1
ATOM 1372 N N . SER A 1 174 ? 12.710 24.224 -3.120 1.00 89.00 174 SER A N 1
ATOM 1373 C CA . SER A 1 174 ? 11.750 25.238 -2.667 1.00 89.00 174 SER A CA 1
ATOM 1374 C C . SER A 1 174 ? 10.370 24.637 -2.381 1.00 89.00 174 SER A C 1
ATOM 1376 O O . SER A 1 174 ? 9.793 24.902 -1.326 1.00 89.00 174 SER A O 1
ATOM 1378 N N . VAL A 1 175 ? 9.868 23.774 -3.271 1.00 86.56 175 VAL A N 1
ATOM 1379 C CA . VAL A 1 175 ? 8.593 23.060 -3.081 1.00 86.56 175 VAL A CA 1
ATOM 1380 C C . VAL A 1 175 ? 8.673 22.132 -1.868 1.00 86.56 175 VAL A C 1
ATOM 1382 O O . VAL A 1 175 ? 7.800 22.164 -1.002 1.00 86.56 175 VAL A O 1
ATOM 1385 N N . MET A 1 176 ? 9.749 21.350 -1.752 1.00 86.75 176 MET A N 1
ATOM 1386 C CA . MET A 1 176 ? 9.943 20.447 -0.615 1.00 86.75 176 MET A CA 1
ATOM 1387 C C . MET A 1 176 ? 10.059 21.204 0.707 1.00 86.75 176 MET A C 1
ATOM 1389 O O . MET A 1 176 ? 9.488 20.776 1.706 1.00 86.75 176 MET A O 1
ATOM 1393 N N . GLN A 1 177 ? 10.740 22.352 0.722 1.00 84.69 177 GLN A N 1
ATOM 1394 C CA . GLN A 1 177 ? 10.841 23.200 1.905 1.00 84.69 177 GLN A CA 1
ATOM 1395 C C . GLN A 1 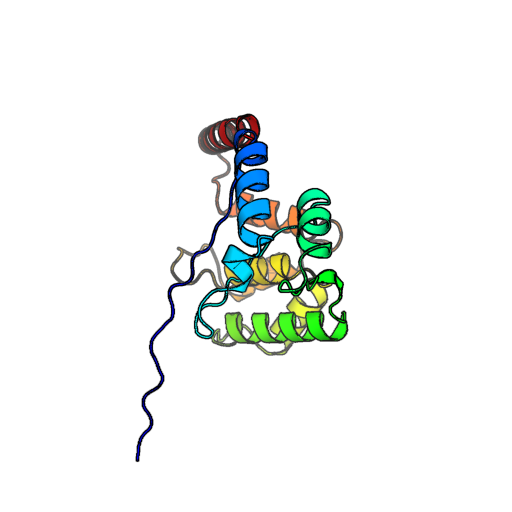177 ? 9.467 23.699 2.354 1.00 84.69 177 GLN A C 1
ATOM 1397 O O . GLN A 1 177 ? 9.185 23.682 3.551 1.00 84.69 177 GLN A O 1
ATOM 1402 N N . GLN A 1 178 ? 8.598 24.101 1.424 1.00 81.75 178 GLN A N 1
ATOM 1403 C CA . GLN A 1 178 ? 7.229 24.503 1.756 1.00 81.75 178 GLN A CA 1
ATOM 1404 C C . GLN A 1 178 ? 6.442 23.342 2.368 1.00 81.75 178 GLN A C 1
ATOM 1406 O O . GLN A 1 178 ? 5.835 23.518 3.418 1.00 81.75 178 GLN A O 1
ATOM 1411 N N . ILE A 1 179 ? 6.518 22.150 1.769 1.00 79.44 179 ILE A N 1
ATOM 1412 C CA . ILE A 1 179 ? 5.829 20.948 2.264 1.00 79.44 179 ILE A CA 1
ATOM 1413 C C . ILE A 1 179 ? 6.310 20.587 3.674 1.00 79.44 179 ILE A C 1
ATOM 1415 O O . ILE A 1 179 ? 5.498 20.412 4.581 1.00 79.44 179 ILE A O 1
ATOM 1419 N N . ILE A 1 180 ? 7.626 20.521 3.883 1.00 80.00 180 ILE A N 1
ATOM 1420 C CA . ILE A 1 180 ? 8.216 20.147 5.175 1.00 80.00 180 ILE A CA 1
ATOM 1421 C C . ILE A 1 180 ? 7.911 21.195 6.247 1.00 80.00 180 ILE A C 1
ATOM 1423 O O . ILE A 1 180 ? 7.653 20.834 7.386 1.00 80.00 180 ILE A O 1
ATOM 1427 N N . SER A 1 181 ? 7.876 22.480 5.891 1.00 75.25 181 SER A N 1
ATOM 1428 C CA . SER A 1 181 ? 7.535 23.548 6.844 1.00 75.25 181 SER A CA 1
ATOM 1429 C C . SER A 1 181 ? 6.051 23.559 7.239 1.00 75.25 181 SER A C 1
ATOM 1431 O O . SER A 1 181 ? 5.679 24.276 8.164 1.00 75.25 181 SER A O 1
ATOM 1433 N N . THR A 1 182 ? 5.198 22.806 6.533 1.00 62.03 182 THR A N 1
ATOM 1434 C CA . THR A 1 182 ? 3.763 22.665 6.842 1.00 62.03 182 THR A CA 1
ATOM 1435 C C . THR A 1 182 ? 3.409 21.386 7.607 1.00 62.03 182 THR A C 1
ATOM 1437 O O . THR A 1 182 ? 2.249 21.226 8.001 1.00 62.03 182 THR A O 1
ATOM 1440 N N . LEU A 1 183 ? 4.380 20.489 7.812 1.00 51.44 183 LEU A N 1
ATOM 1441 C CA . LEU A 1 183 ? 4.246 19.257 8.600 1.00 51.44 183 LEU A CA 1
ATOM 1442 C C . LEU A 1 183 ? 4.524 19.519 10.084 1.00 51.44 183 LEU A C 1
ATOM 1444 O O . LEU A 1 183 ? 3.768 18.948 10.904 1.00 51.44 183 LEU A O 1
#

Secondary structure (DSSP, 8-state):
--PPPPP----------STTHHHHHHHHHHHHTSHHHHTS-TT----------HHHHHHHHT-TT-----STTS-HHHHHHHHHHHHHHHHTT-TT--HHHHHHHHHHTTT-HHHHHHHHHHH--TTSPPSS-HHHHHHHHHHS-STTHHHHHHHHHHHHHS-S-HHHHHHHHHHHHHHHHT-

Organism: NCBI:txid870435

pLDDT: mean 76.78, std 17.28, range [29.27, 94.38]

Foldseek 3Di:
DDDDDDDDDDADADDDDFPVVVVVVLVVLLVCLDVVVVPDDPVDDDDHDDDPDVSNCVSNVPRPSDDDDDPVPDDLVVLLVVLLVVLCVLPVVPPVADSVLSVLQSVLCSSPSVLSVLLSCQLCVDPDDDDDHSVVSSVVLSPFDSVPSVVSSVVVCCPVVQPPDPVSVVVVVVVVVVVVVRD

Sequence (183 aa):
MRKRPAEFSDRFLFQPQGVYGSLQRKCLLSVLASAQAADLPRNVHILVTSRPFPDIEHEFSAAWHVKMASLDDTPAVSEENDIHLYIMRRLGPLWDIGAIEVYRIAQKVEGLFEWACLACEFVNPGHMVKNGSVKECFNNIMLLRSGGLLDAMYQAILKNAIPNDQIALMQFSSVMQQIISTL

Radius of gyration: 21.51 Å; chains: 1; bounding box: 54×42×47 Å